Protein AF-A0A661TRA3-F1 (afdb_monomer_lite)

Foldseek 3Di:
DDAAEDEDEAADDPADPAAQDDVRWPEEEEAEAPYEYEYEYEFPHDWTHYYYPYNYYYHYAYKAKEKEPDDDAQKKKWKAQQPPRHTPDIDGDRNGIDIDIDRFQTFIKIFIDDLQWDRPQFIDGRDGGHSGHYYDYTPIDGDPCSPPD

Sequence (149 aa):
SGNISMDWQNYLTGYAGSNGSTGNEAILVSVDSGITLTINVGGGYTFPYYYNTGLGTVTVVSSFTLTVTDVPTGVQMTIVNSSTRTELDHQTSTGIDMTYSHAGGETVDIMFLDVDYDPNSGNIYDLTLPSTNSSIKANITEDVNYDNP

Secondary structure (DSSP, 8-state):
---EEEEE----SSS-SSTTSSS--SEEE-PPTT-EEEEEEETTSPPPPEEE-SSSEEEEEEEEEEEEE---TT-EEEEEETTT--EEEEEE--SS-EEEEE-SS-EEEEEEE-SSB-TTTS-EEEEEPPSS-EEEE----B-TTTT--

Radius of gyration: 20.63 Å; chains: 1; bounding box: 48×33×57 Å

pLDDT: mean 90.5, std 8.77, range [49.03, 98.12]

Structure (mmCIF, N/CA/C/O backbone):
data_AF-A0A661TRA3-F1
#
_entry.id   AF-A0A661TRA3-F1
#
loop_
_atom_site.group_PDB
_atom_site.id
_atom_site.type_symbol
_atom_site.label_atom_id
_atom_site.label_alt_id
_atom_site.label_comp_id
_atom_site.label_asym_id
_atom_site.label_entity_id
_atom_site.label_seq_id
_atom_site.pdbx_PDB_ins_code
_atom_site.Cartn_x
_atom_site.Cartn_y
_atom_site.Cartn_z
_atom_site.occupancy
_atom_site.B_iso_or_equiv
_atom_site.auth_seq_id
_atom_site.auth_comp_id
_atom_site.auth_asym_id
_atom_site.auth_atom_id
_atom_site.pdbx_PDB_model_num
ATOM 1 N N . SER A 1 1 ? -21.765 -15.028 10.194 1.00 49.03 1 SER A N 1
ATOM 2 C CA . SER A 1 1 ? -20.783 -14.050 10.691 1.00 49.03 1 SER A CA 1
ATOM 3 C C . SER A 1 1 ? -20.163 -13.392 9.479 1.00 49.03 1 SER A C 1
ATOM 5 O O . SER A 1 1 ? -19.574 -14.083 8.660 1.00 49.03 1 SER A O 1
ATOM 7 N N . GLY A 1 2 ? -20.425 -12.104 9.278 1.00 63.28 2 GLY A N 1
ATOM 8 C CA . GLY A 1 2 ? -19.940 -11.368 8.112 1.00 63.28 2 GLY A CA 1
ATOM 9 C C . GLY A 1 2 ? -19.029 -10.251 8.577 1.00 63.28 2 GLY A C 1
ATOM 10 O O . GLY A 1 2 ? -19.444 -9.453 9.409 1.00 63.28 2 GLY A O 1
ATOM 11 N N . ASN A 1 3 ? -17.805 -10.207 8.062 1.00 79.44 3 ASN A N 1
ATOM 12 C CA . ASN A 1 3 ? -16.988 -9.008 8.178 1.00 79.44 3 ASN A CA 1
ATOM 13 C C . ASN A 1 3 ? -17.705 -7.880 7.428 1.00 79.44 3 ASN A C 1
ATOM 15 O O . ASN A 1 3 ? -18.214 -8.097 6.327 1.00 79.44 3 ASN A O 1
ATOM 19 N N . ILE A 1 4 ? -17.772 -6.707 8.044 1.00 90.88 4 ILE A N 1
ATOM 20 C CA . ILE A 1 4 ? -18.374 -5.505 7.465 1.00 90.88 4 ILE A CA 1
ATOM 21 C C . ILE A 1 4 ? -17.263 -4.497 7.188 1.00 90.88 4 ILE A C 1
ATOM 23 O O . ILE A 1 4 ? -16.293 -4.423 7.939 1.00 90.88 4 ILE A O 1
ATOM 27 N N . SER A 1 5 ? -17.378 -3.740 6.102 1.00 93.12 5 SER A N 1
ATOM 28 C CA . SER A 1 5 ? -16.369 -2.758 5.707 1.00 93.12 5 SER A CA 1
ATOM 29 C C . SER A 1 5 ? -16.986 -1.391 5.459 1.00 93.12 5 SER A C 1
ATOM 31 O O . SER A 1 5 ? -18.119 -1.292 4.985 1.00 93.12 5 SER A O 1
ATOM 33 N N . MET A 1 6 ? -16.218 -0.344 5.740 1.00 93.50 6 MET A N 1
ATOM 34 C CA . MET A 1 6 ? -16.523 1.021 5.329 1.00 93.50 6 MET A CA 1
ATOM 35 C C . MET A 1 6 ? -15.267 1.712 4.810 1.00 93.50 6 MET A C 1
ATOM 37 O O . MET A 1 6 ? -14.171 1.468 5.314 1.00 93.50 6 MET A O 1
ATOM 41 N N . ASP A 1 7 ? -15.442 2.617 3.856 1.00 92.62 7 ASP A N 1
ATOM 42 C CA . ASP A 1 7 ? -14.355 3.457 3.366 1.00 92.62 7 ASP A CA 1
ATOM 43 C C . ASP A 1 7 ? -14.313 4.777 4.139 1.00 92.62 7 ASP A C 1
ATOM 45 O O . ASP A 1 7 ? -15.342 5.342 4.523 1.00 92.62 7 ASP A O 1
ATOM 49 N N . TRP A 1 8 ? -13.103 5.272 4.375 1.00 93.25 8 TRP A N 1
ATOM 50 C CA . TRP A 1 8 ? -12.837 6.502 5.101 1.00 93.25 8 TRP A CA 1
ATOM 51 C C . TRP A 1 8 ? -11.970 7.443 4.266 1.00 93.25 8 TRP A C 1
ATOM 53 O O . TRP A 1 8 ? -10.803 7.169 3.984 1.00 93.25 8 TRP A O 1
ATOM 63 N N . GLN A 1 9 ? -12.550 8.586 3.903 1.00 91.44 9 GLN A N 1
ATOM 64 C CA . GLN A 1 9 ? -11.929 9.606 3.055 1.00 91.44 9 GLN A CA 1
ATOM 65 C C . GLN A 1 9 ? -12.070 10.999 3.686 1.00 91.44 9 GLN A C 1
ATOM 67 O O . GLN A 1 9 ? -12.523 11.947 3.049 1.00 91.44 9 GLN A O 1
ATOM 72 N N . ASN A 1 10 ? -11.744 11.117 4.979 1.00 91.69 10 ASN A N 1
ATOM 73 C CA . ASN A 1 10 ? -11.921 12.358 5.735 1.00 91.69 10 ASN A CA 1
ATOM 74 C C . ASN A 1 10 ? -10.626 12.833 6.402 1.00 91.69 10 ASN A C 1
ATOM 76 O O . ASN A 1 10 ? -9.778 12.034 6.809 1.00 91.69 10 ASN A O 1
ATOM 80 N N . TYR A 1 11 ? -10.537 14.153 6.570 1.00 92.25 11 TYR A N 1
ATOM 81 C CA . TYR A 1 11 ? -9.531 14.829 7.384 1.00 92.25 11 TYR A CA 1
ATOM 82 C C . TYR A 1 11 ? -10.113 15.173 8.751 1.00 92.25 11 TYR A C 1
ATOM 84 O O . TYR A 1 11 ? -11.172 15.793 8.849 1.00 92.25 11 TYR A O 1
ATOM 92 N N . LEU A 1 12 ? -9.416 14.784 9.811 1.00 92.25 12 LEU A N 1
ATOM 93 C CA . LEU A 1 12 ? -9.819 15.050 11.182 1.00 92.25 12 LEU A CA 1
ATOM 94 C C . LEU A 1 12 ? -9.176 16.323 11.717 1.00 92.25 12 LEU A C 1
ATOM 96 O O . LEU A 1 12 ? -8.001 16.608 11.502 1.00 92.25 12 LEU A O 1
ATOM 100 N N . THR A 1 13 ? -9.962 17.092 12.462 1.00 92.88 13 THR A N 1
ATOM 101 C CA . THR A 1 13 ? -9.499 18.235 13.251 1.00 92.88 13 THR A CA 1
ATOM 102 C C . THR A 1 13 ? -10.354 18.309 14.509 1.00 92.88 13 THR A C 1
ATOM 104 O O . THR A 1 13 ? -11.576 18.262 14.420 1.00 92.88 13 THR A O 1
ATOM 107 N N . GLY A 1 14 ? -9.726 18.394 15.684 1.00 91.62 14 GLY A N 1
ATOM 108 C CA . GLY A 1 14 ? -10.437 18.515 16.964 1.00 91.62 14 GLY A CA 1
ATOM 109 C C . GLY A 1 14 ? -11.037 17.219 17.530 1.00 91.62 14 GLY A C 1
ATOM 110 O O . GLY A 1 14 ? -11.690 17.274 18.569 1.00 91.62 14 GLY A O 1
ATOM 111 N N . TYR A 1 15 ? -10.802 16.069 16.894 1.00 92.44 15 TYR A N 1
ATOM 112 C CA . TYR A 1 15 ? -11.177 14.753 17.423 1.00 92.44 15 TYR A CA 1
ATOM 113 C C . TYR A 1 15 ? -10.089 14.176 18.332 1.00 92.44 15 TYR A C 1
ATOM 115 O O . TYR A 1 15 ? -8.936 14.613 18.310 1.00 92.44 15 TYR A O 1
ATOM 123 N N . ALA A 1 16 ? -10.469 13.190 19.142 1.00 90.62 16 ALA A N 1
ATOM 124 C CA . ALA A 1 16 ? -9.562 12.479 20.033 1.00 90.62 16 ALA A CA 1
ATOM 125 C C . ALA A 1 16 ? -8.400 11.811 19.280 1.00 90.62 16 ALA A C 1
ATOM 127 O O . ALA A 1 16 ? -8.579 11.354 18.157 1.00 90.62 16 ALA A O 1
ATOM 128 N N . GLY A 1 17 ? -7.232 11.731 19.930 1.00 89.69 17 GLY A N 1
ATOM 129 C CA . GLY A 1 17 ? -6.000 11.121 19.403 1.00 89.69 17 GLY A CA 1
ATOM 130 C C . GLY A 1 17 ? -5.769 9.663 19.826 1.00 89.69 17 GLY A C 1
ATOM 131 O O . GLY A 1 17 ? -4.652 9.162 19.719 1.00 89.69 17 GLY A O 1
ATOM 132 N N . SER A 1 18 ? -6.785 9.001 20.383 1.00 90.94 18 SER A N 1
ATOM 133 C CA . SER A 1 18 ? -6.721 7.613 20.853 1.00 90.94 18 SER A CA 1
ATOM 134 C C . SER A 1 18 ? -8.109 6.973 20.886 1.00 90.94 18 SER A C 1
ATOM 136 O O . SER A 1 18 ? -9.114 7.660 21.056 1.00 90.94 18 SER A O 1
ATOM 138 N N . ASN A 1 19 ? -8.172 5.647 20.740 1.00 92.44 19 ASN A N 1
ATOM 139 C CA . ASN A 1 19 ? -9.438 4.907 20.735 1.00 92.44 19 ASN A CA 1
ATOM 140 C C . ASN A 1 19 ? -10.070 4.828 22.134 1.00 92.44 19 ASN A C 1
ATOM 142 O O . ASN A 1 19 ? -9.366 4.628 23.124 1.00 92.44 19 ASN A O 1
ATOM 146 N N . GLY A 1 20 ? -11.402 4.923 22.192 1.00 86.31 20 GLY A N 1
ATOM 147 C CA . GLY A 1 20 ? -12.235 4.608 23.364 1.00 86.31 20 GLY A CA 1
ATOM 148 C C . GLY A 1 20 ? -11.927 5.376 24.651 1.00 86.31 20 GLY A C 1
ATOM 149 O O . GLY A 1 20 ? -12.124 4.842 25.739 1.00 86.31 20 GLY A O 1
ATOM 150 N N . SER A 1 21 ? -11.416 6.598 24.546 1.00 71.12 21 SER A N 1
ATOM 151 C CA . SER A 1 21 ? -10.793 7.306 25.669 1.00 71.12 21 SER A CA 1
ATOM 152 C C . SER A 1 21 ? -11.495 8.610 26.057 1.00 71.12 21 SER A C 1
ATOM 154 O O . SER A 1 21 ? -11.222 9.131 27.137 1.00 71.12 21 SER A O 1
ATOM 156 N N . THR A 1 22 ? -12.410 9.134 25.231 1.00 73.62 22 THR A N 1
ATOM 157 C CA . THR A 1 22 ? -12.958 10.490 25.436 1.00 73.62 22 THR A CA 1
ATOM 158 C C . THR A 1 22 ? -14.440 10.678 25.104 1.00 73.62 22 THR A C 1
ATOM 160 O O . THR A 1 22 ? -15.036 11.633 25.600 1.00 73.62 22 THR A O 1
ATOM 163 N N . GLY A 1 23 ? -15.041 9.831 24.262 1.00 76.88 23 GLY A N 1
ATOM 164 C CA . GLY A 1 23 ? -16.367 10.096 23.690 1.00 76.88 23 GLY A CA 1
ATOM 165 C C . GLY A 1 23 ? -16.360 11.168 22.587 1.00 76.88 23 GLY A C 1
ATOM 166 O O . GLY A 1 23 ? -17.425 11.544 22.106 1.00 76.88 23 GLY A O 1
ATOM 167 N N . ASN A 1 24 ? -15.176 11.653 22.192 1.00 88.94 24 ASN A N 1
ATOM 168 C CA . ASN A 1 24 ? -14.939 12.585 21.085 1.00 88.94 24 ASN A CA 1
ATOM 169 C C . ASN A 1 24 ? -14.080 11.934 19.981 1.00 88.94 24 ASN A C 1
ATOM 171 O O . ASN A 1 24 ? -13.295 12.589 19.292 1.00 88.94 24 ASN A O 1
ATOM 175 N N . GLU A 1 25 ? -14.153 10.613 19.847 1.00 94.81 25 GLU A N 1
ATOM 176 C CA . GLU A 1 25 ? -13.587 9.885 18.718 1.00 94.81 25 GLU A CA 1
ATOM 177 C C . GLU A 1 25 ? -14.364 10.195 17.432 1.00 94.81 25 GLU A C 1
ATOM 179 O O . GLU A 1 25 ? -15.552 10.513 17.455 1.00 94.81 25 GLU A O 1
ATOM 184 N N . ALA A 1 26 ? -13.692 10.084 16.289 1.00 94.44 26 ALA A N 1
ATOM 185 C CA . ALA A 1 26 ? -14.293 10.387 14.993 1.00 94.44 26 ALA A CA 1
ATOM 186 C C . ALA A 1 26 ? -15.412 9.412 14.603 1.00 94.44 26 ALA A C 1
ATOM 188 O O . ALA A 1 26 ? -16.281 9.743 13.797 1.00 94.44 26 ALA A O 1
ATOM 189 N N . ILE A 1 27 ? -15.371 8.199 15.155 1.00 93.94 27 ILE A N 1
ATOM 190 C CA . ILE A 1 27 ? -16.327 7.136 14.873 1.00 93.94 27 ILE A CA 1
ATOM 191 C C . ILE A 1 27 ? -16.846 6.583 16.195 1.00 93.94 27 ILE A C 1
ATOM 193 O O . ILE A 1 27 ? -16.082 6.038 16.988 1.00 93.94 27 ILE A O 1
ATOM 197 N N . LEU A 1 28 ? -18.159 6.657 16.400 1.00 94.00 28 LEU A N 1
ATOM 198 C CA . LEU A 1 28 ? -18.859 5.890 17.425 1.00 94.00 28 LEU A CA 1
ATOM 199 C C . LEU A 1 28 ? -19.520 4.682 16.762 1.00 94.00 28 LEU A C 1
ATOM 201 O O . LEU A 1 28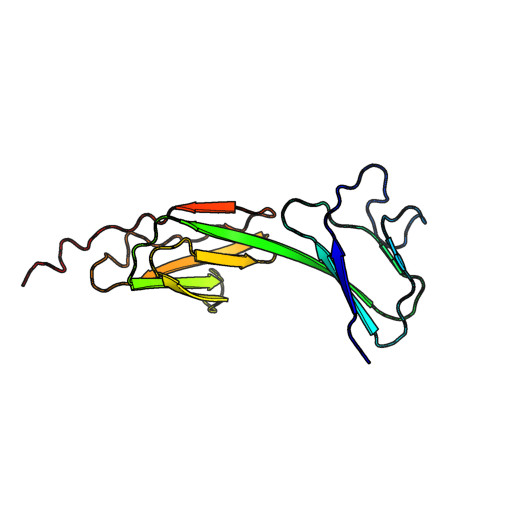 ? -20.284 4.837 15.811 1.00 94.00 28 LEU A O 1
ATOM 205 N N . VAL A 1 29 ? -19.241 3.484 17.268 1.00 93.62 29 VAL A N 1
ATOM 206 C CA . VAL A 1 29 ? -19.777 2.238 16.710 1.00 93.62 29 VAL A CA 1
ATOM 207 C C . VAL A 1 29 ? -20.102 1.226 17.808 1.00 93.62 29 VAL A C 1
ATOM 209 O O . VAL A 1 29 ? -19.620 1.323 18.936 1.00 93.62 29 VAL A O 1
ATOM 212 N N . SER A 1 30 ? -20.948 0.252 17.489 1.00 95.06 30 SER A N 1
ATOM 213 C CA . SER A 1 30 ? -21.213 -0.919 18.322 1.00 95.06 30 SER A CA 1
ATOM 214 C C . SER A 1 30 ? -21.145 -2.154 17.432 1.00 95.06 3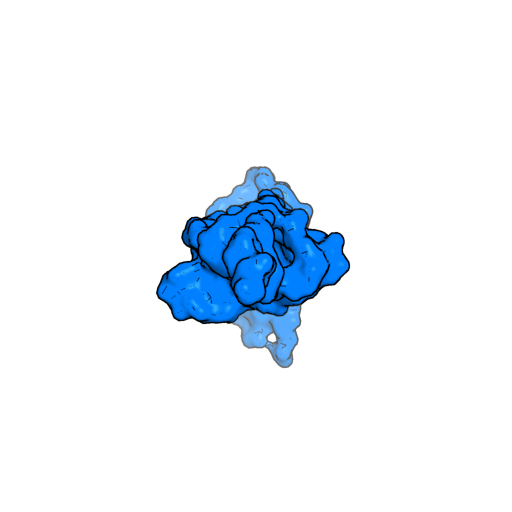0 SER A C 1
ATOM 216 O O . SER A 1 30 ? -22.052 -2.400 16.641 1.00 95.06 30 SER A O 1
ATOM 218 N N . VAL A 1 31 ? -20.019 -2.865 17.473 1.00 95.44 31 VAL A N 1
ATOM 219 C CA . VAL A 1 31 ? -19.813 -4.073 16.663 1.00 95.44 31 VAL A CA 1
ATOM 220 C C . VAL A 1 31 ? -20.226 -5.298 17.472 1.00 95.44 31 VAL A C 1
ATOM 222 O O . VAL A 1 31 ? -19.767 -5.478 18.600 1.00 95.44 31 VAL A O 1
ATOM 225 N N . ASP A 1 32 ? -21.068 -6.156 16.903 1.00 95.50 32 ASP A N 1
ATOM 226 C CA . ASP A 1 32 ? -21.523 -7.380 17.565 1.00 95.50 32 ASP A CA 1
ATOM 227 C C . ASP A 1 32 ? -20.389 -8.396 17.774 1.00 95.50 32 ASP A C 1
ATOM 229 O O . ASP A 1 32 ? -19.395 -8.433 17.045 1.00 95.50 32 ASP A O 1
ATOM 233 N N . SER A 1 33 ? -20.546 -9.265 18.775 1.00 95.56 33 SER A N 1
ATOM 234 C CA . SER A 1 33 ? -19.564 -10.315 19.068 1.00 95.56 33 SER A CA 1
ATOM 235 C C . SER A 1 33 ? -19.334 -11.232 17.860 1.00 95.56 33 SER A C 1
ATOM 237 O O . SER A 1 33 ? -20.278 -11.674 17.205 1.00 95.56 33 SER A O 1
ATOM 239 N N . GLY A 1 34 ? -18.066 -11.534 17.568 1.00 94.25 34 GLY A N 1
ATOM 240 C CA . GLY A 1 34 ? -17.677 -12.372 16.428 1.00 94.25 34 GLY A CA 1
ATOM 241 C C . GLY A 1 34 ? -17.740 -11.672 15.066 1.00 94.25 34 GLY A C 1
ATOM 242 O O . GLY A 1 34 ? -17.589 -12.340 14.042 1.00 94.25 34 GLY A O 1
ATOM 243 N N . ILE A 1 35 ? -17.959 -10.354 15.045 1.00 95.56 35 ILE A N 1
ATOM 244 C CA . ILE A 1 35 ? -17.915 -9.513 13.847 1.00 95.56 35 ILE A CA 1
ATOM 245 C C . ILE A 1 35 ? -16.701 -8.584 13.911 1.00 95.56 35 ILE A C 1
ATOM 247 O O . ILE A 1 35 ? -16.341 -8.075 14.978 1.00 95.56 35 ILE A O 1
ATOM 251 N N . THR A 1 36 ? -16.100 -8.344 12.747 1.00 95.69 36 THR A N 1
ATOM 252 C CA . THR A 1 36 ? -15.070 -7.322 12.553 1.00 95.69 36 THR A CA 1
ATOM 253 C C . THR A 1 36 ? -15.587 -6.251 11.601 1.00 95.69 36 THR A C 1
ATOM 255 O O . THR A 1 36 ? -16.055 -6.569 10.505 1.00 95.69 36 THR A O 1
ATOM 258 N N . LEU A 1 37 ? -15.484 -4.989 12.021 1.00 96.06 37 LEU A N 1
ATOM 259 C CA . LEU A 1 37 ? -15.593 -3.826 11.147 1.00 96.06 37 LEU A CA 1
ATOM 260 C C . LEU A 1 37 ? -14.206 -3.425 10.651 1.00 96.06 37 LEU A C 1
ATOM 262 O O . LEU A 1 37 ? -13.352 -3.053 11.454 1.00 96.06 37 LEU A O 1
ATOM 266 N N . THR A 1 38 ? -14.007 -3.447 9.338 1.00 95.69 38 THR A N 1
ATOM 267 C CA . THR A 1 38 ? -12.808 -2.914 8.688 1.00 95.69 38 THR A CA 1
ATOM 268 C C . THR A 1 38 ? -13.078 -1.503 8.175 1.00 95.69 38 THR A C 1
ATOM 270 O O . THR A 1 3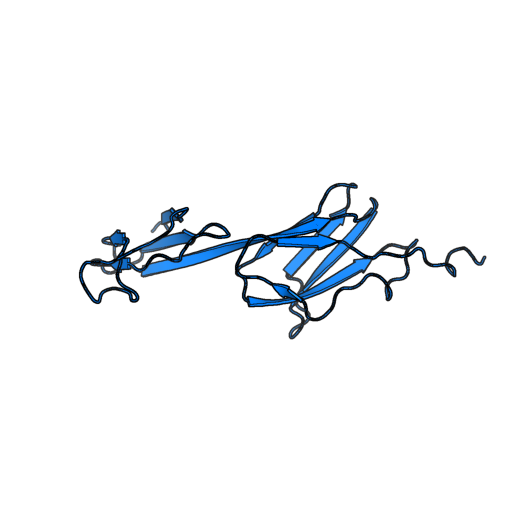8 ? -14.004 -1.284 7.396 1.00 95.69 38 THR A O 1
ATOM 273 N N . ILE A 1 39 ? -12.267 -0.540 8.598 1.00 95.06 39 ILE A N 1
ATOM 274 C CA . ILE A 1 39 ? -12.294 0.841 8.115 1.00 95.06 39 ILE A CA 1
ATOM 275 C C . ILE A 1 39 ? -11.116 1.020 7.159 1.00 95.06 39 ILE A C 1
ATOM 277 O O . ILE A 1 39 ? -9.968 1.014 7.604 1.00 95.06 39 ILE A O 1
ATOM 281 N N . ASN A 1 40 ? -11.399 1.180 5.867 1.00 92.50 40 ASN A N 1
ATOM 282 C CA . ASN A 1 40 ? -10.392 1.379 4.827 1.00 92.50 40 ASN A CA 1
ATOM 283 C C . ASN A 1 40 ? -10.108 2.875 4.658 1.00 92.50 40 ASN A C 1
ATOM 285 O O . ASN A 1 40 ? -10.894 3.609 4.061 1.00 92.50 40 ASN A O 1
ATOM 289 N N . VAL A 1 41 ? -8.988 3.345 5.192 1.00 92.00 41 VAL A N 1
ATOM 290 C CA . VAL A 1 41 ? -8.521 4.724 5.043 1.00 92.00 41 VAL A CA 1
ATOM 291 C C . VAL A 1 41 ? -7.854 4.873 3.681 1.00 92.00 41 VAL A C 1
ATOM 293 O O . VAL A 1 41 ? -6.870 4.194 3.380 1.00 92.00 41 VAL A O 1
ATOM 296 N N . GLY A 1 42 ? -8.399 5.764 2.855 1.00 85.62 42 GLY A N 1
ATOM 297 C CA . GLY A 1 42 ? -7.810 6.072 1.557 1.00 85.62 42 GLY A CA 1
ATOM 298 C C . GLY A 1 42 ? -6.469 6.799 1.684 1.00 85.62 42 GLY A C 1
ATOM 299 O O . GLY A 1 42 ? -6.164 7.429 2.703 1.00 85.62 42 GLY A O 1
ATOM 300 N N . GLY A 1 43 ? -5.686 6.763 0.609 1.00 83.12 43 GLY A N 1
ATOM 301 C CA . GLY A 1 43 ? -4.403 7.442 0.578 1.00 83.12 43 GLY A CA 1
ATOM 302 C C . GLY A 1 43 ? -4.500 8.955 0.778 1.00 83.12 43 GLY A C 1
ATOM 303 O O . GLY A 1 43 ? -5.304 9.625 0.137 1.00 83.12 43 GLY A O 1
ATOM 304 N N . GLY A 1 44 ? -3.665 9.493 1.670 1.00 81.50 44 GLY A N 1
ATOM 305 C CA . GLY A 1 44 ? -3.611 10.924 1.977 1.00 81.50 44 GLY A CA 1
ATOM 306 C C . GLY A 1 44 ? -4.665 11.429 2.970 1.00 81.50 44 GLY A C 1
ATOM 307 O O . GLY A 1 44 ? -4.678 12.630 3.236 1.00 81.50 44 GLY A O 1
ATOM 308 N N . TYR A 1 45 ? -5.518 10.564 3.534 1.00 89.25 45 TYR A N 1
ATOM 309 C CA . TYR A 1 45 ? -6.490 10.924 4.576 1.00 89.25 45 TYR A CA 1
ATOM 310 C C . TYR A 1 45 ? -5.972 10.636 5.989 1.00 89.25 45 TYR A C 1
ATOM 312 O O . TYR A 1 45 ? -5.030 9.873 6.195 1.00 89.25 45 TYR A O 1
ATOM 320 N N . THR A 1 46 ? -6.596 11.251 6.996 1.00 90.25 46 THR A N 1
ATOM 321 C CA . THR A 1 46 ? -6.225 11.018 8.400 1.00 90.25 46 THR A CA 1
ATOM 322 C C . THR A 1 46 ? -6.851 9.737 8.930 1.00 90.25 46 THR A C 1
ATOM 324 O O . THR A 1 46 ? -8.031 9.483 8.679 1.00 90.25 46 THR A O 1
ATOM 327 N N . PHE A 1 47 ? -6.099 8.993 9.739 1.00 90.62 47 PHE A N 1
ATOM 328 C CA . PHE A 1 47 ? -6.599 7.807 10.427 1.00 90.62 47 PHE A CA 1
ATOM 329 C C . PHE A 1 47 ? -7.648 8.181 11.478 1.00 90.62 47 PHE A C 1
ATOM 331 O O . PHE A 1 47 ? -7.359 9.005 12.352 1.00 90.62 47 PHE A O 1
ATOM 338 N N . PRO A 1 48 ? -8.850 7.582 11.431 1.00 93.94 48 PRO A N 1
ATOM 339 C CA . PRO A 1 48 ? -9.837 7.798 12.463 1.00 93.94 48 PRO A CA 1
ATOM 340 C C . PRO A 1 48 ? -9.493 7.035 13.732 1.00 93.94 48 PRO A C 1
ATOM 342 O O . PRO A 1 48 ? -9.149 5.853 13.703 1.00 93.94 48 PRO A O 1
ATOM 345 N N . TYR A 1 49 ? -9.689 7.711 14.857 1.00 94.94 49 TYR A N 1
ATOM 346 C CA . TYR A 1 49 ? -9.881 7.045 16.134 1.00 94.94 49 TYR A CA 1
ATOM 347 C C . TYR A 1 49 ? -11.357 6.709 16.307 1.00 94.94 49 TYR A C 1
ATOM 349 O O . TYR A 1 49 ? -12.234 7.431 15.821 1.00 94.94 49 TYR A O 1
ATOM 357 N N . TYR A 1 50 ? -11.627 5.610 17.001 1.00 94.94 50 TYR A N 1
ATOM 358 C CA . TYR A 1 50 ? -12.974 5.088 17.177 1.00 94.94 50 TYR A CA 1
ATOM 359 C C . TYR A 1 50 ? -13.278 4.764 18.638 1.00 94.94 50 TYR A C 1
ATOM 361 O O . TYR A 1 50 ? -12.395 4.435 19.435 1.00 94.94 50 TYR A O 1
ATOM 369 N N . TYR A 1 51 ? -14.563 4.788 18.969 1.00 95.62 51 TYR A N 1
ATOM 370 C CA . TYR A 1 51 ? -15.101 4.233 20.196 1.00 95.62 51 TYR A CA 1
ATOM 371 C C . TYR A 1 51 ? -16.066 3.098 19.855 1.00 95.62 51 TYR A C 1
ATOM 373 O O . TYR A 1 51 ? -17.177 3.327 19.376 1.00 95.62 51 TYR A O 1
ATOM 381 N N . ASN A 1 52 ? -15.616 1.859 20.073 1.00 94.69 52 ASN A N 1
ATOM 382 C CA . ASN A 1 52 ? -16.451 0.673 19.922 1.00 94.69 52 ASN A CA 1
ATOM 383 C C . ASN A 1 52 ? -17.091 0.326 21.269 1.00 94.69 52 ASN A C 1
ATOM 385 O O . ASN A 1 52 ? -16.398 -0.006 22.226 1.00 94.69 52 ASN A O 1
ATOM 389 N N . THR A 1 53 ? -18.414 0.394 21.322 1.00 94.94 53 THR A N 1
ATOM 390 C CA . THR A 1 53 ? -19.226 0.045 22.498 1.00 94.94 53 THR A CA 1
ATOM 391 C C . THR A 1 53 ? -19.700 -1.410 22.484 1.00 94.94 53 THR A C 1
ATOM 393 O O . THR A 1 53 ? -20.286 -1.872 23.461 1.00 94.94 53 THR A O 1
ATOM 396 N N . GLY A 1 54 ? -19.478 -2.125 21.378 1.00 94.94 54 GLY A N 1
ATOM 397 C CA . GLY A 1 54 ? -19.867 -3.520 21.205 1.00 94.94 54 GLY A CA 1
ATOM 398 C C . GLY A 1 54 ? -18.767 -4.514 21.595 1.00 94.94 54 GLY A C 1
ATOM 399 O O . GLY A 1 54 ? -17.680 -4.139 22.028 1.00 94.94 54 GLY A O 1
ATOM 400 N N . LEU A 1 55 ? -19.061 -5.806 21.427 1.00 95.56 55 LEU A N 1
ATOM 401 C CA . LEU A 1 55 ? -18.178 -6.929 21.787 1.00 95.56 55 LEU A CA 1
ATOM 402 C C . LEU A 1 55 ? -17.314 -7.444 20.621 1.00 95.56 55 LEU A C 1
ATOM 404 O O . LEU A 1 55 ? -16.523 -8.370 20.800 1.00 95.56 55 LEU A O 1
ATOM 408 N N . GLY A 1 56 ? -17.520 -6.916 19.417 1.00 94.94 56 GLY A N 1
ATOM 409 C CA . GLY A 1 56 ? -16.754 -7.235 18.218 1.00 94.94 56 GLY A CA 1
ATOM 410 C C . GLY A 1 56 ? -15.457 -6.439 18.100 1.00 94.94 56 GLY A C 1
ATOM 411 O O . GLY A 1 56 ? -15.037 -5.747 19.026 1.00 94.94 56 GLY A O 1
ATOM 412 N N . THR A 1 57 ? -14.824 -6.524 16.931 1.00 95.44 57 THR A N 1
ATOM 413 C CA . THR A 1 57 ? -13.530 -5.881 16.651 1.00 95.44 57 THR A CA 1
ATOM 414 C C . THR A 1 57 ? -13.683 -4.761 15.628 1.00 95.44 57 THR A C 1
ATOM 416 O O . THR A 1 57 ? -14.486 -4.858 14.703 1.00 95.44 57 THR A O 1
ATOM 419 N N . VAL A 1 58 ? -12.885 -3.703 15.769 1.00 95.44 58 VAL A N 1
ATOM 420 C CA . VAL A 1 58 ? -12.708 -2.678 14.735 1.00 95.44 58 VAL A CA 1
ATOM 421 C C . VAL A 1 58 ? -11.245 -2.681 14.313 1.00 95.44 58 VAL A C 1
ATOM 423 O O . VAL A 1 58 ? -10.348 -2.574 15.151 1.00 95.44 58 VAL A O 1
ATOM 426 N N . THR A 1 59 ? -11.005 -2.785 13.014 1.00 94.12 59 THR A N 1
ATOM 427 C CA . THR A 1 59 ? -9.677 -2.722 12.410 1.00 94.12 59 THR A CA 1
ATOM 428 C C . 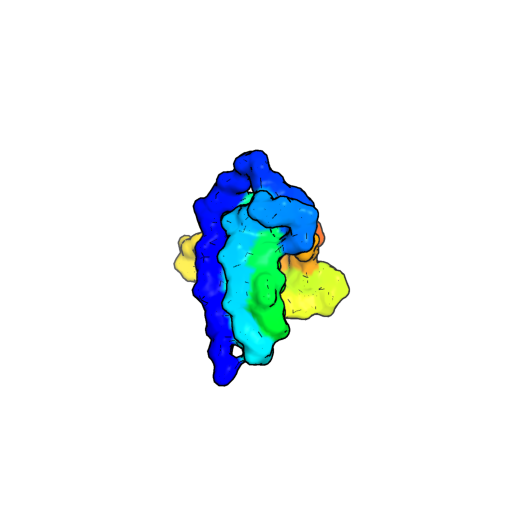THR A 1 59 ? -9.641 -1.543 11.455 1.00 94.12 59 THR A C 1
ATOM 430 O O . THR A 1 59 ? -10.497 -1.420 10.586 1.00 94.12 59 THR A O 1
ATOM 433 N N . VAL A 1 60 ? -8.651 -0.671 11.613 1.00 92.81 60 VAL A N 1
ATOM 434 C CA . VAL A 1 60 ? -8.400 0.433 10.684 1.00 92.81 60 VAL A CA 1
ATOM 435 C C . VAL A 1 60 ? -7.218 0.028 9.816 1.00 92.81 60 VAL A C 1
ATOM 437 O O . VAL A 1 60 ? -6.164 -0.313 10.348 1.00 92.81 60 VAL A O 1
ATOM 440 N N . VAL A 1 61 ? -7.404 0.034 8.501 1.00 91.44 61 VAL A N 1
ATOM 441 C CA . VAL A 1 61 ? -6.365 -0.288 7.516 1.00 91.44 61 VAL A CA 1
ATOM 442 C C . VAL A 1 61 ? -6.197 0.885 6.564 1.00 91.44 61 VAL A C 1
ATOM 444 O O . VAL A 1 61 ? -7.170 1.564 6.252 1.00 91.44 61 VAL A O 1
ATOM 447 N N . SER A 1 62 ? -4.977 1.133 6.100 1.00 87.69 62 SER A N 1
ATOM 448 C CA . SER A 1 62 ? -4.706 2.069 5.008 1.00 87.69 62 SER A CA 1
ATOM 449 C C . SER A 1 62 ? -4.422 1.319 3.720 1.00 87.69 62 SER A C 1
ATOM 451 O O . SER A 1 62 ? -3.811 0.252 3.741 1.00 87.69 62 SER A O 1
ATOM 453 N N . SER A 1 63 ? -4.832 1.914 2.603 1.00 86.44 63 SER A N 1
ATOM 454 C CA . SER A 1 63 ? -4.375 1.516 1.276 1.00 86.44 63 SER A CA 1
ATOM 455 C C . SER A 1 63 ? -3.904 2.756 0.529 1.00 86.44 63 SER A C 1
ATOM 457 O O . SER A 1 63 ? -4.677 3.678 0.265 1.00 86.44 63 SER A O 1
ATOM 459 N N . PHE A 1 64 ? -2.623 2.767 0.198 1.00 91.19 64 PHE A N 1
ATOM 460 C CA . PHE A 1 64 ? -1.967 3.758 -0.641 1.00 91.19 64 PHE A CA 1
ATOM 461 C C . PHE A 1 64 ? -1.630 3.128 -1.988 1.00 91.19 64 PHE A C 1
ATOM 463 O O . PHE A 1 64 ? -1.519 1.907 -2.097 1.00 91.19 64 PHE A O 1
ATOM 470 N N . THR A 1 65 ? -1.467 3.957 -3.012 1.00 94.06 65 THR A N 1
ATOM 471 C CA . THR A 1 65 ? -1.043 3.508 -4.339 1.00 94.06 65 THR A CA 1
ATOM 472 C C . THR A 1 65 ? 0.341 4.051 -4.656 1.00 94.06 65 THR A C 1
ATOM 474 O O . THR A 1 65 ? 0.555 5.266 -4.642 1.00 94.06 65 THR A O 1
ATOM 477 N N . LEU A 1 66 ? 1.260 3.146 -4.985 1.00 96.19 66 LEU A N 1
ATOM 478 C CA . LEU A 1 66 ? 2.502 3.458 -5.675 1.00 96.19 66 LEU A CA 1
ATOM 479 C C . LEU A 1 66 ? 2.263 3.310 -7.178 1.00 96.19 66 LEU A C 1
ATOM 481 O O . LEU A 1 66 ? 1.893 2.229 -7.630 1.00 96.19 66 LEU A O 1
ATOM 485 N N . THR A 1 67 ? 2.502 4.371 -7.941 1.00 97.31 67 THR A N 1
ATOM 486 C CA . THR A 1 67 ? 2.455 4.359 -9.406 1.00 97.31 67 THR A CA 1
ATOM 487 C C . THR A 1 67 ? 3.868 4.368 -9.978 1.00 97.31 67 THR A C 1
ATOM 489 O O . THR A 1 67 ? 4.600 5.346 -9.823 1.00 97.31 67 THR A O 1
ATOM 492 N N . VAL A 1 68 ? 4.247 3.300 -10.669 1.00 97.00 68 VAL A N 1
ATOM 493 C CA . VAL A 1 68 ? 5.514 3.190 -11.391 1.00 97.00 68 VAL A CA 1
ATOM 494 C C . VAL A 1 68 ? 5.284 3.584 -12.847 1.00 97.00 68 VAL A C 1
ATOM 496 O O . VAL A 1 68 ? 4.555 2.907 -13.573 1.00 97.00 68 VAL A O 1
ATOM 499 N N . THR A 1 69 ? 5.889 4.693 -13.260 1.00 96.69 69 THR A N 1
ATOM 500 C CA . THR A 1 69 ? 5.719 5.281 -14.595 1.00 96.69 69 THR A CA 1
ATOM 501 C C . THR A 1 69 ? 6.898 4.952 -15.504 1.00 96.69 69 THR A C 1
ATOM 503 O O . THR A 1 69 ? 7.973 4.567 -15.039 1.00 96.69 69 THR A O 1
ATOM 506 N N . ASP A 1 70 ? 6.712 5.183 -16.806 1.00 93.88 70 ASP A N 1
ATOM 507 C CA . ASP A 1 70 ? 7.726 5.000 -17.855 1.00 93.88 70 ASP A CA 1
ATOM 508 C C . ASP A 1 70 ? 8.315 3.584 -17.911 1.00 93.88 70 ASP A C 1
ATOM 510 O O . ASP A 1 70 ? 9.487 3.401 -18.236 1.00 93.88 70 ASP A O 1
ATOM 514 N N . VAL A 1 71 ? 7.502 2.568 -17.613 1.00 93.25 71 VAL A N 1
ATOM 515 C CA . VAL A 1 71 ? 7.907 1.176 -17.807 1.00 93.25 71 VAL A CA 1
ATOM 516 C C . VAL A 1 71 ? 7.588 0.753 -19.243 1.00 93.25 71 VAL A C 1
ATOM 518 O O . VAL A 1 71 ? 6.404 0.698 -19.599 1.00 93.25 71 VAL A O 1
ATOM 521 N N . PRO A 1 72 ? 8.595 0.430 -20.077 1.00 93.06 72 PRO A N 1
ATOM 522 C CA . PRO A 1 72 ? 8.372 -0.019 -21.447 1.00 93.06 72 PRO A CA 1
ATOM 523 C C . PRO A 1 72 ? 7.445 -1.237 -21.517 1.00 93.06 72 PRO A C 1
ATOM 525 O O . PRO A 1 72 ? 7.370 -2.036 -20.586 1.00 93.06 72 PRO A O 1
ATOM 528 N N . THR A 1 73 ? 6.721 -1.378 -22.628 1.00 93.56 73 THR A N 1
ATOM 529 C CA . THR A 1 73 ? 5.869 -2.557 -22.862 1.00 93.56 73 THR A CA 1
ATOM 530 C C . THR A 1 73 ? 6.719 -3.824 -22.902 1.00 93.56 73 THR A C 1
ATOM 532 O O . THR A 1 73 ? 7.781 -3.810 -23.508 1.00 93.56 73 THR A O 1
ATOM 535 N N . GLY A 1 74 ? 6.233 -4.914 -22.308 1.00 92.31 74 GLY A N 1
ATOM 536 C CA . GLY A 1 74 ? 6.932 -6.206 -22.277 1.00 92.31 74 GLY A CA 1
ATOM 537 C C . GLY A 1 74 ? 7.754 -6.434 -21.009 1.00 92.31 74 GLY A C 1
ATOM 538 O O . GLY A 1 74 ? 7.858 -7.575 -20.560 1.00 92.31 74 GLY A O 1
ATOM 539 N N . VAL A 1 75 ? 8.193 -5.356 -20.351 1.00 93.38 75 VAL A N 1
ATOM 540 C CA . VAL A 1 75 ? 8.970 -5.440 -19.112 1.00 93.38 75 VAL A CA 1
ATOM 541 C C . VAL A 1 75 ? 8.129 -6.024 -17.984 1.00 93.38 75 VAL A C 1
ATOM 543 O O . VAL A 1 75 ? 7.030 -5.546 -17.683 1.00 93.38 75 VAL A O 1
ATOM 546 N N . GLN A 1 76 ? 8.677 -7.029 -17.313 1.00 95.44 76 GLN A N 1
ATOM 547 C CA . GLN A 1 76 ? 8.131 -7.575 -16.079 1.00 95.44 76 GLN A CA 1
ATOM 548 C C . GLN A 1 76 ? 8.596 -6.733 -14.893 1.00 95.44 76 GLN A C 1
ATOM 550 O O . GLN A 1 76 ? 9.785 -6.465 -14.750 1.00 95.44 76 GLN A O 1
ATOM 555 N N . MET A 1 77 ? 7.671 -6.352 -14.018 1.00 96.06 77 MET A N 1
ATOM 556 C CA . MET A 1 77 ? 7.966 -5.743 -12.725 1.00 96.06 77 MET A CA 1
ATOM 557 C C . MET A 1 77 ? 7.597 -6.718 -11.620 1.00 96.06 77 MET A C 1
ATOM 559 O O . MET A 1 77 ? 6.468 -7.196 -11.557 1.00 96.06 77 MET A O 1
ATOM 563 N N . THR A 1 78 ? 8.543 -6.971 -10.723 1.00 97.12 78 THR A N 1
ATOM 564 C CA . THR A 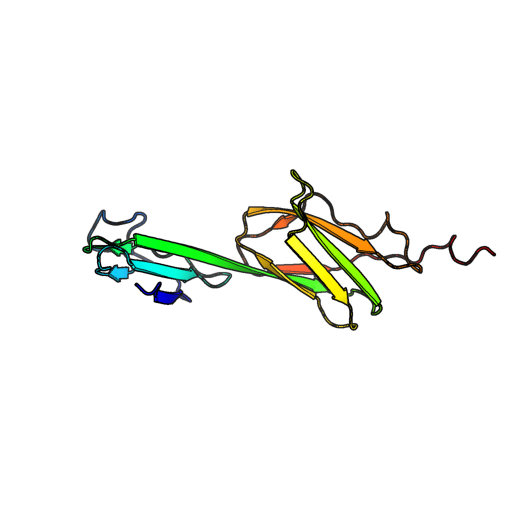1 78 ? 8.315 -7.757 -9.510 1.00 97.12 78 THR A CA 1
ATOM 565 C C . THR A 1 78 ? 8.648 -6.905 -8.298 1.00 97.12 78 THR A C 1
ATOM 567 O O . THR A 1 78 ? 9.750 -6.363 -8.204 1.00 97.12 78 THR A O 1
ATOM 570 N N . ILE A 1 79 ? 7.706 -6.798 -7.367 1.00 97.69 79 ILE A N 1
ATOM 571 C CA . ILE A 1 79 ? 7.894 -6.105 -6.095 1.00 97.69 79 ILE A CA 1
ATOM 572 C C . ILE A 1 79 ? 8.061 -7.162 -5.015 1.00 97.69 79 ILE A C 1
ATOM 574 O O . ILE A 1 79 ? 7.210 -8.036 -4.847 1.00 97.69 79 ILE A O 1
ATOM 578 N N . VAL A 1 80 ? 9.151 -7.078 -4.260 1.00 97.88 80 VAL A N 1
ATOM 579 C CA . VAL A 1 80 ? 9.429 -7.980 -3.139 1.00 97.88 80 VAL A CA 1
ATOM 580 C C . VAL A 1 80 ? 9.633 -7.191 -1.860 1.00 97.88 80 VAL A C 1
ATOM 582 O O . VAL A 1 80 ? 10.103 -6.058 -1.870 1.00 97.88 80 VAL A O 1
ATOM 585 N N . ASN A 1 81 ? 9.341 -7.806 -0.721 1.00 97.69 81 ASN A N 1
ATOM 586 C CA . ASN A 1 81 ? 9.766 -7.263 0.562 1.00 97.69 81 ASN A CA 1
ATOM 587 C C . ASN A 1 81 ? 11.305 -7.308 0.658 1.00 97.69 81 ASN A C 1
ATOM 589 O O . ASN A 1 81 ? 11.878 -8.397 0.588 1.00 97.69 81 ASN A O 1
ATOM 593 N N . SER A 1 82 ? 11.978 -6.172 0.877 1.00 97.06 82 SER A N 1
ATOM 594 C CA . SER A 1 82 ? 13.455 -6.101 0.816 1.00 97.06 82 SER A CA 1
ATOM 595 C C . SER A 1 82 ? 14.153 -7.009 1.833 1.00 97.06 82 SER A C 1
ATOM 597 O O . SER A 1 82 ? 15.241 -7.532 1.577 1.00 97.06 82 SER A O 1
ATOM 599 N N . SER A 1 83 ? 13.511 -7.249 2.984 1.00 96.00 83 SER A N 1
ATOM 600 C CA . SER A 1 83 ? 14.069 -8.070 4.067 1.00 96.00 83 SER A CA 1
ATOM 601 C C . SER A 1 83 ? 13.887 -9.570 3.842 1.00 96.00 83 SER A C 1
ATOM 603 O O . SER A 1 83 ? 14.802 -10.350 4.091 1.00 96.00 83 SER A O 1
ATOM 605 N N . THR A 1 84 ? 12.702 -9.993 3.404 1.00 96.94 84 THR A N 1
ATOM 606 C CA . THR A 1 84 ? 12.352 -11.423 3.300 1.00 96.94 84 THR A CA 1
ATOM 607 C C . THR A 1 84 ? 12.463 -11.973 1.886 1.00 96.94 84 THR A C 1
ATOM 609 O O . THR A 1 84 ? 12.452 -13.188 1.714 1.00 96.94 84 THR A O 1
ATOM 612 N N . ARG A 1 85 ? 12.551 -11.095 0.880 1.00 94.56 85 ARG A N 1
ATOM 613 C CA . ARG A 1 85 ? 12.488 -11.426 -0.553 1.00 94.56 85 ARG A CA 1
ATOM 614 C C . ARG A 1 85 ? 11.212 -12.162 -0.963 1.00 94.56 85 ARG A C 1
ATOM 616 O O . ARG A 1 85 ? 11.170 -12.791 -2.013 1.00 94.56 85 ARG A O 1
ATOM 623 N N . THR A 1 86 ? 10.166 -12.059 -0.146 1.00 97.38 86 THR A N 1
ATOM 624 C CA . THR A 1 86 ? 8.831 -12.550 -0.496 1.00 97.38 86 THR A CA 1
ATOM 625 C C . THR A 1 86 ? 8.248 -11.651 -1.578 1.00 97.38 86 THR A C 1
ATOM 627 O O . THR A 1 86 ? 8.249 -10.430 -1.406 1.00 97.38 86 THR A O 1
ATOM 630 N N . GLU A 1 87 ? 7.749 -12.244 -2.661 1.00 98.06 87 GLU A N 1
ATOM 631 C CA . GLU A 1 87 ? 6.986 -11.538 -3.694 1.00 98.06 87 GLU A CA 1
ATOM 632 C C . GLU A 1 87 ? 5.694 -10.965 -3.107 1.00 98.06 87 GLU A C 1
ATOM 634 O O . GLU A 1 87 ? 4.944 -11.656 -2.416 1.00 98.06 87 GLU A O 1
ATOM 639 N N . LEU A 1 88 ? 5.480 -9.678 -3.355 1.00 97.12 88 LEU A N 1
ATOM 640 C CA . LEU A 1 88 ? 4.290 -8.932 -2.960 1.00 97.12 88 LEU A CA 1
ATOM 641 C C . LEU A 1 88 ? 3.385 -8.677 -4.162 1.00 97.12 88 LEU A C 1
ATOM 643 O O . LEU A 1 88 ? 2.166 -8.658 -4.011 1.00 97.12 88 LEU A O 1
ATOM 647 N N . ASP A 1 89 ? 3.988 -8.474 -5.335 1.00 98.00 89 ASP A N 1
ATOM 648 C CA . ASP A 1 89 ? 3.278 -8.217 -6.579 1.00 98.00 89 ASP A CA 1
ATOM 649 C C . ASP A 1 89 ? 4.148 -8.549 -7.797 1.00 98.00 89 ASP A C 1
ATOM 651 O O . ASP A 1 89 ? 5.377 -8.419 -7.752 1.00 98.00 89 ASP A O 1
ATOM 655 N N . HIS A 1 90 ? 3.502 -8.942 -8.892 1.00 97.19 90 HIS A N 1
ATOM 656 C CA . HIS A 1 90 ? 4.146 -9.240 -10.165 1.00 97.19 90 HIS A CA 1
ATOM 657 C C . HIS A 1 90 ? 3.235 -8.837 -11.326 1.00 97.19 90 HIS A C 1
ATOM 659 O O . HIS A 1 90 ? 2.084 -9.268 -11.419 1.00 97.19 90 HIS A O 1
ATOM 665 N N . GLN A 1 91 ? 3.765 -8.024 -12.237 1.00 96.69 91 GLN A N 1
ATOM 666 C CA . GLN A 1 91 ? 3.031 -7.479 -13.377 1.00 96.69 91 GLN A CA 1
ATOM 667 C C . GLN A 1 91 ? 3.901 -7.479 -14.637 1.00 96.69 91 GLN A C 1
ATOM 669 O O . GLN A 1 91 ? 5.125 -7.412 -14.568 1.00 96.69 91 GLN A O 1
ATOM 674 N N . THR A 1 92 ? 3.267 -7.506 -15.808 1.00 96.38 92 THR A N 1
ATOM 675 C CA . THR A 1 92 ? 3.926 -7.252 -17.097 1.00 96.38 92 THR A CA 1
ATOM 676 C C . THR A 1 92 ? 3.372 -5.961 -17.680 1.00 96.38 92 THR A C 1
ATOM 678 O O . THR A 1 92 ? 2.158 -5.832 -17.847 1.00 96.38 92 THR A O 1
ATOM 681 N N . SER A 1 93 ? 4.250 -5.009 -17.992 1.00 95.12 93 SER A N 1
ATOM 682 C CA . SER A 1 93 ? 3.848 -3.713 -18.531 1.00 95.12 93 SER A CA 1
ATOM 683 C C . SER A 1 93 ? 3.210 -3.865 -19.910 1.00 95.12 93 SER A C 1
ATOM 685 O O . SER A 1 93 ? 3.770 -4.474 -20.824 1.00 95.12 93 SER A O 1
ATOM 687 N N . THR A 1 94 ? 2.052 -3.232 -20.087 1.00 93.50 94 THR A N 1
ATOM 688 C CA . THR A 1 94 ? 1.393 -3.065 -21.390 1.00 93.50 94 THR A CA 1
ATOM 689 C C . THR A 1 94 ? 1.629 -1.667 -21.975 1.00 93.50 94 THR A C 1
ATOM 691 O O . THR A 1 94 ? 0.835 -1.208 -22.795 1.00 93.50 94 THR A O 1
ATOM 694 N N . GLY A 1 95 ? 2.664 -0.955 -21.505 1.00 84.88 95 GLY A N 1
ATOM 695 C CA . GLY A 1 95 ? 2.951 0.432 -21.892 1.00 84.88 95 GLY A CA 1
ATOM 696 C C . GLY A 1 95 ? 2.094 1.477 -21.174 1.00 84.88 95 GLY A C 1
ATOM 697 O O . GLY A 1 95 ? 2.017 2.618 -21.624 1.00 84.88 95 GLY A O 1
ATOM 698 N N . ILE A 1 96 ? 1.439 1.084 -20.081 1.00 90.31 96 ILE A N 1
ATOM 699 C CA . ILE A 1 96 ? 0.739 1.977 -19.152 1.00 90.31 96 ILE A CA 1
ATOM 700 C C . ILE A 1 96 ? 1.464 1.976 -17.806 1.00 90.31 96 ILE A C 1
ATOM 702 O O . ILE A 1 96 ? 2.238 1.062 -17.520 1.00 90.31 96 ILE A O 1
ATOM 706 N N . ASP A 1 97 ? 1.166 2.970 -16.972 1.00 94.50 97 ASP A N 1
ATOM 707 C CA . ASP A 1 97 ? 1.656 3.009 -15.598 1.00 94.50 97 ASP A CA 1
ATOM 708 C C . ASP A 1 97 ? 1.235 1.748 -14.832 1.00 94.50 97 ASP A C 1
ATOM 710 O O . ASP A 1 97 ? 0.073 1.334 -14.874 1.00 94.50 97 ASP A O 1
ATOM 714 N N . MET A 1 98 ? 2.174 1.165 -14.092 1.00 95.81 98 MET A N 1
ATOM 715 C CA . MET A 1 98 ? 1.888 0.046 -13.199 1.00 95.81 98 MET A CA 1
ATOM 716 C C . MET A 1 98 ? 1.608 0.562 -11.798 1.00 95.81 98 MET A C 1
ATOM 718 O O . MET A 1 98 ? 2.251 1.495 -11.321 1.00 95.81 98 MET A O 1
ATOM 722 N N . THR A 1 99 ? 0.644 -0.048 -11.118 1.00 96.50 99 THR A N 1
ATOM 723 C CA . THR A 1 99 ? 0.227 0.388 -9.784 1.00 96.50 99 THR A CA 1
ATOM 724 C C . THR A 1 99 ? 0.328 -0.742 -8.782 1.00 96.50 99 THR A C 1
ATOM 726 O O . THR A 1 99 ? -0.143 -1.840 -9.066 1.00 96.50 99 THR A O 1
ATOM 729 N N . TYR A 1 100 ? 0.840 -0.444 -7.592 1.00 95.94 100 TYR A N 1
ATOM 730 C CA . TYR A 1 100 ? 0.897 -1.359 -6.458 1.00 95.94 100 TYR A CA 1
ATOM 731 C C . TYR A 1 100 ? 0.157 -0.755 -5.261 1.00 95.94 100 TYR A C 1
ATOM 733 O O . TYR A 1 100 ? 0.404 0.393 -4.883 1.00 95.94 100 TYR A O 1
ATOM 741 N N . SER A 1 101 ? -0.782 -1.512 -4.686 1.00 93.81 101 SER A N 1
ATOM 742 C CA . SER A 1 101 ? -1.528 -1.099 -3.490 1.00 93.81 101 SER A CA 1
ATOM 743 C C . SER A 1 101 ? -0.817 -1.578 -2.233 1.00 93.81 101 SER A C 1
ATOM 745 O O . SER A 1 101 ? -0.451 -2.746 -2.144 1.00 93.81 101 SER A O 1
ATOM 747 N N . HIS A 1 102 ? -0.638 -0.692 -1.258 1.00 92.75 102 HIS A N 1
ATOM 748 C CA . HIS A 1 102 ? 0.233 -0.955 -0.118 1.00 92.75 102 HIS A CA 1
ATOM 749 C C . HIS A 1 102 ? -0.237 -0.282 1.175 1.00 92.75 102 HIS A C 1
ATOM 751 O O . HIS A 1 102 ? -0.998 0.687 1.145 1.00 92.75 102 HIS A O 1
ATOM 757 N N . ALA A 1 103 ? 0.226 -0.781 2.324 1.00 89.88 103 ALA A N 1
ATOM 758 C CA . ALA A 1 103 ? -0.176 -0.251 3.631 1.00 89.88 103 ALA A CA 1
ATOM 759 C C . ALA A 1 103 ? 0.662 0.964 4.055 1.00 89.88 103 ALA A C 1
ATOM 761 O O . ALA A 1 103 ? 0.182 1.779 4.844 1.00 89.88 103 ALA A O 1
ATOM 762 N N . GLY A 1 104 ? 1.861 1.117 3.480 1.00 90.62 104 GLY A N 1
ATOM 763 C CA . GLY A 1 104 ? 2.786 2.213 3.752 1.00 90.62 104 GLY A CA 1
ATOM 764 C C . GLY A 1 104 ? 3.710 1.902 4.931 1.00 90.62 104 GLY A C 1
ATOM 765 O O . GLY A 1 104 ? 3.329 1.257 5.904 1.00 90.62 104 GLY A O 1
ATOM 766 N N . GLY A 1 105 ? 4.937 2.411 4.858 1.00 90.06 105 GLY A N 1
ATOM 767 C CA . GLY A 1 105 ? 5.983 2.197 5.854 1.00 90.06 105 GLY A CA 1
ATOM 768 C C . GLY A 1 105 ? 6.799 0.919 5.651 1.00 90.06 105 GLY A C 1
ATOM 769 O O . GLY A 1 105 ? 7.910 0.852 6.175 1.00 90.06 105 GLY A O 1
ATOM 770 N N . GLU A 1 106 ? 6.318 -0.070 4.888 1.00 93.94 106 GLU A N 1
ATOM 771 C CA . GLU A 1 106 ? 7.153 -1.204 4.487 1.00 93.94 106 GLU A CA 1
ATOM 772 C C . GLU A 1 106 ? 8.255 -0.800 3.494 1.00 93.94 106 GLU A C 1
ATOM 774 O O . GLU A 1 106 ? 8.115 0.160 2.737 1.00 93.94 106 GLU A O 1
ATOM 779 N N . THR A 1 107 ? 9.351 -1.559 3.491 1.00 97.56 107 THR A N 1
ATOM 780 C CA . THR A 1 107 ? 10.466 -1.394 2.552 1.00 97.56 107 THR A CA 1
ATOM 781 C C . THR A 1 107 ? 10.434 -2.506 1.504 1.00 97.56 107 THR A C 1
ATOM 783 O O . THR A 1 107 ? 10.321 -3.690 1.856 1.00 97.56 107 THR A O 1
ATOM 786 N N . VAL A 1 108 ? 10.511 -2.124 0.228 1.00 98.12 108 VAL A N 1
ATOM 787 C CA . VAL A 1 108 ? 10.418 -3.030 -0.922 1.00 98.12 108 VAL A CA 1
ATOM 788 C C . VAL A 1 108 ? 11.557 -2.837 -1.918 1.00 98.12 108 VAL A C 1
ATOM 790 O O . VAL A 1 108 ? 12.088 -1.736 -2.067 1.00 98.12 108 VAL A O 1
ATOM 793 N N . ASP A 1 109 ? 11.886 -3.912 -2.630 1.00 97.31 109 ASP A N 1
ATOM 794 C CA . ASP A 1 109 ? 12.713 -3.864 -3.831 1.00 97.31 109 ASP A CA 1
ATOM 795 C C . ASP A 1 109 ? 11.797 -4.034 -5.046 1.00 97.31 109 ASP A C 1
ATOM 797 O O . ASP A 1 109 ? 10.886 -4.866 -5.036 1.00 97.31 109 ASP A O 1
ATOM 801 N N . ILE A 1 110 ? 12.042 -3.251 -6.091 1.00 96.50 110 ILE A N 1
ATOM 802 C CA . ILE A 1 110 ? 11.315 -3.293 -7.359 1.00 96.50 110 ILE A CA 1
ATOM 803 C C . ILE A 1 110 ? 12.305 -3.718 -8.433 1.00 96.50 110 ILE A C 1
ATOM 805 O O . ILE A 1 110 ? 13.274 -3.012 -8.721 1.00 96.50 110 ILE A O 1
ATOM 809 N N . MET A 1 111 ? 12.060 -4.891 -9.000 1.00 94.94 111 MET A N 1
ATOM 810 C CA . MET A 1 111 ? 12.908 -5.508 -10.010 1.00 94.94 111 MET A CA 1
ATOM 811 C C . MET A 1 111 ? 12.227 -5.411 -11.366 1.00 94.94 111 MET A C 1
ATOM 813 O O . MET A 1 111 ? 11.054 -5.770 -11.486 1.00 94.94 111 MET A O 1
ATOM 817 N N . PHE A 1 112 ? 12.972 -4.962 -12.370 1.00 94.12 112 PHE A N 1
ATOM 818 C CA . PHE A 1 112 ? 12.526 -4.924 -13.756 1.00 94.12 112 PHE A CA 1
ATOM 819 C C . PHE A 1 112 ? 13.275 -5.987 -14.552 1.00 94.12 112 PHE A C 1
ATOM 821 O O . PHE A 1 112 ? 14.494 -6.105 -14.441 1.00 94.12 112 PHE A O 1
ATOM 828 N N . LEU A 1 113 ? 12.545 -6.772 -15.338 1.00 92.06 113 LEU A N 1
ATOM 829 C CA . LEU A 1 113 ? 13.111 -7.847 -16.137 1.00 92.06 113 LEU A CA 1
ATOM 830 C C . LEU A 1 113 ? 12.546 -7.821 -17.553 1.00 92.06 113 LEU A C 1
ATOM 832 O O . LEU A 1 113 ? 11.338 -7.923 -17.759 1.00 92.06 113 LEU A O 1
ATOM 836 N N . ASP A 1 114 ? 13.453 -7.758 -18.513 1.00 89.44 114 ASP A N 1
ATOM 837 C CA . ASP A 1 114 ? 13.223 -8.003 -19.929 1.00 89.44 114 ASP A CA 1
ATOM 838 C C . ASP A 1 114 ? 14.531 -8.537 -20.528 1.00 89.44 114 ASP A C 1
ATOM 840 O O . ASP A 1 114 ? 15.587 -8.410 -19.908 1.00 89.44 114 ASP A O 1
ATOM 844 N N . VAL A 1 115 ? 14.466 -9.152 -21.705 1.00 80.81 115 VAL A N 1
ATOM 845 C CA . VAL A 1 115 ? 15.662 -9.624 -22.412 1.00 80.81 115 VAL A CA 1
ATOM 846 C C . VAL A 1 115 ? 16.446 -8.472 -23.040 1.00 80.81 115 VAL A C 1
ATOM 848 O O . VAL A 1 115 ? 17.659 -8.589 -23.162 1.00 80.81 115 VAL A O 1
ATOM 851 N N . ASP A 1 116 ? 15.773 -7.371 -23.386 1.00 84.38 116 ASP A N 1
ATOM 852 C CA . ASP A 1 116 ? 16.366 -6.229 -24.093 1.00 84.38 116 ASP A CA 1
ATOM 853 C C . ASP A 1 116 ? 17.002 -5.184 -23.141 1.00 84.38 116 ASP A C 1
ATOM 855 O O . ASP A 1 116 ? 17.639 -4.221 -23.582 1.00 84.38 116 ASP A O 1
ATOM 859 N N . TYR A 1 117 ? 16.838 -5.340 -21.821 1.00 84.12 117 TYR A N 1
ATOM 860 C CA . TYR A 1 117 ? 17.257 -4.355 -20.814 1.00 84.12 117 TYR A CA 1
ATOM 861 C C . TYR A 1 117 ? 18.251 -4.924 -19.799 1.00 84.12 117 TYR A C 1
ATOM 863 O O . TYR A 1 117 ? 18.156 -6.086 -19.408 1.00 84.12 117 TYR A O 1
ATOM 871 N N . ASP A 1 118 ? 19.176 -4.081 -19.320 1.00 83.25 118 ASP A N 1
ATOM 872 C CA . ASP A 1 118 ? 20.150 -4.490 -18.300 1.00 83.25 118 ASP A CA 1
ATOM 873 C C . ASP A 1 118 ? 19.419 -4.743 -16.965 1.00 83.25 118 ASP A C 1
ATOM 875 O O . ASP A 1 118 ? 18.873 -3.806 -16.365 1.00 83.25 118 ASP A O 1
ATOM 879 N N . PRO A 1 119 ? 19.424 -5.987 -16.447 1.00 77.88 119 PRO A N 1
ATOM 880 C CA . PRO A 1 119 ? 18.689 -6.340 -15.236 1.00 77.88 119 PRO A CA 1
ATOM 881 C C . PRO A 1 119 ? 19.256 -5.689 -13.965 1.00 77.88 119 PRO A C 1
ATOM 883 O O . PRO A 1 119 ? 18.631 -5.775 -12.908 1.00 77.88 119 PRO A O 1
ATOM 886 N N . ASN A 1 120 ? 20.439 -5.065 -14.021 1.00 76.12 120 ASN A N 1
ATOM 887 C CA . ASN A 1 120 ? 21.088 -4.444 -12.864 1.00 76.12 120 ASN A CA 1
ATOM 888 C C . ASN A 1 120 ? 20.960 -2.919 -12.829 1.00 76.12 120 ASN A C 1
ATOM 890 O O . ASN A 1 120 ? 21.201 -2.328 -11.774 1.00 76.12 120 ASN A O 1
ATOM 894 N N . SER A 1 121 ? 20.608 -2.274 -13.942 1.00 80.12 121 SER A N 1
ATOM 895 C CA . SER A 1 121 ? 20.602 -0.810 -14.041 1.00 80.12 121 SER A CA 1
ATOM 896 C C . SER A 1 121 ? 19.260 -0.178 -13.655 1.00 80.12 121 SER A C 1
ATOM 898 O O . SER A 1 121 ? 19.241 0.950 -13.163 1.00 80.12 121 SER A O 1
ATOM 900 N N . GLY A 1 122 ? 18.152 -0.904 -13.846 1.00 82.38 122 GLY A N 1
ATOM 901 C CA . GLY A 1 122 ? 16.795 -0.382 -13.651 1.00 82.38 122 GLY A CA 1
ATOM 902 C C . GLY A 1 122 ? 16.182 -0.608 -12.269 1.00 82.38 122 GLY A C 1
ATOM 903 O O . GLY A 1 122 ? 15.197 0.052 -11.933 1.00 82.38 122 GLY A O 1
ATOM 904 N N . ASN A 1 123 ? 16.731 -1.526 -11.470 1.00 91.25 123 ASN A N 1
ATOM 905 C CA . ASN A 1 123 ? 16.117 -1.944 -10.207 1.00 91.25 123 ASN A CA 1
ATOM 906 C C . ASN A 1 123 ? 16.167 -0.846 -9.140 1.00 91.25 123 ASN A C 1
ATOM 908 O O . ASN A 1 123 ? 17.136 -0.095 -9.020 1.00 91.25 123 ASN A O 1
ATOM 912 N N . ILE A 1 124 ? 15.127 -0.807 -8.313 1.00 93.69 124 ILE A N 1
ATOM 913 C CA . ILE A 1 124 ? 15.004 0.114 -7.184 1.00 93.69 124 ILE A CA 1
ATOM 914 C C . ILE A 1 124 ? 15.088 -0.720 -5.912 1.00 93.69 124 ILE A C 1
ATOM 916 O O . ILE A 1 124 ? 14.255 -1.594 -5.698 1.00 93.69 124 ILE A O 1
ATOM 920 N N . TYR A 1 125 ? 16.084 -0.452 -5.073 1.00 95.31 125 TYR A N 1
ATOM 921 C CA . TYR A 1 125 ? 16.306 -1.191 -3.830 1.00 95.31 125 TYR A CA 1
ATOM 922 C C . TYR A 1 125 ? 15.958 -0.346 -2.611 1.00 95.31 125 TYR A C 1
ATOM 924 O O . TYR A 1 125 ? 16.144 0.873 -2.620 1.00 95.31 125 TYR A O 1
ATOM 932 N N . ASP A 1 126 ? 15.491 -1.020 -1.564 1.00 96.25 126 ASP A N 1
ATOM 933 C CA . ASP A 1 126 ? 15.198 -0.442 -0.254 1.00 96.25 126 ASP A CA 1
ATOM 934 C C . ASP A 1 126 ? 14.253 0.778 -0.308 1.00 96.25 126 ASP A C 1
ATOM 936 O O . ASP A 1 126 ? 14.394 1.749 0.446 1.00 96.25 126 ASP A O 1
ATOM 940 N N . LEU A 1 127 ? 13.249 0.741 -1.192 1.00 97.06 127 LEU A N 1
ATOM 941 C CA . LEU A 1 127 ? 12.226 1.779 -1.267 1.00 97.06 127 LEU A CA 1
ATOM 942 C C . LEU A 1 127 ? 11.275 1.655 -0.075 1.00 97.06 127 LEU A C 1
ATOM 944 O O . LEU A 1 127 ? 10.444 0.751 -0.019 1.00 97.06 127 LEU A O 1
ATOM 948 N N . THR A 1 128 ? 11.338 2.605 0.854 1.00 97.12 128 THR A N 1
ATOM 949 C CA . THR A 1 128 ? 10.310 2.748 1.891 1.00 97.12 128 THR A CA 1
ATOM 950 C C . THR A 1 128 ? 9.044 3.344 1.289 1.00 97.12 128 THR A C 1
ATOM 952 O O . THR A 1 128 ? 9.039 4.487 0.827 1.00 97.12 128 THR A O 1
ATOM 955 N N . LEU A 1 129 ? 7.956 2.581 1.326 1.00 95.12 129 LEU A N 1
ATOM 956 C CA . LEU A 1 129 ? 6.678 2.996 0.778 1.00 95.12 129 LEU A CA 1
ATOM 957 C C . LEU A 1 129 ? 6.072 4.136 1.607 1.00 95.12 129 LEU A C 1
ATOM 959 O O . LEU A 1 129 ? 5.981 4.035 2.834 1.00 95.12 129 LEU A O 1
ATOM 963 N N . PRO A 1 130 ? 5.639 5.234 0.974 1.00 92.19 130 PRO A N 1
ATOM 964 C CA . PRO A 1 130 ? 5.150 6.396 1.701 1.00 92.19 130 PRO A CA 1
ATOM 965 C C . PRO A 1 130 ? 3.760 6.157 2.301 1.00 92.19 130 PRO A C 1
ATOM 967 O O . PRO A 1 130 ? 2.968 5.369 1.804 1.00 92.19 130 PRO A O 1
ATOM 970 N N . SER A 1 131 ? 3.397 6.907 3.339 1.00 88.88 131 SER A N 1
ATOM 971 C CA . SER A 1 131 ? 2.022 6.918 3.873 1.00 88.88 131 SER A CA 1
ATOM 972 C C . SER A 1 131 ? 1.095 7.855 3.079 1.00 88.88 131 SER A C 1
ATOM 974 O O . SER A 1 131 ? 0.280 8.583 3.644 1.00 88.88 131 SER A O 1
ATOM 976 N N . THR A 1 132 ? 1.269 7.896 1.759 1.00 88.38 132 THR A N 1
ATOM 977 C CA . THR A 1 132 ? 0.465 8.664 0.800 1.00 88.38 132 THR A CA 1
ATOM 978 C C . THR A 1 132 ? 0.544 7.991 -0.567 1.00 88.38 132 THR A C 1
ATOM 980 O O . THR A 1 132 ? 1.485 7.247 -0.834 1.00 88.38 132 THR A O 1
ATOM 983 N N . ASN A 1 133 ? -0.404 8.292 -1.456 1.00 91.75 133 ASN A N 1
ATOM 984 C CA . ASN A 1 133 ? -0.245 7.948 -2.866 1.00 91.75 133 ASN A CA 1
ATOM 985 C C . ASN A 1 133 ? 1.021 8.616 -3.407 1.00 91.75 133 ASN A C 1
ATOM 987 O O . ASN A 1 133 ? 1.293 9.781 -3.093 1.00 91.75 133 ASN A O 1
ATOM 991 N N . SER A 1 134 ? 1.788 7.878 -4.198 1.00 94.62 134 SER A N 1
ATOM 992 C CA . SER A 1 134 ? 3.065 8.343 -4.725 1.00 94.62 134 SER A CA 1
ATOM 993 C C . SER A 1 134 ? 3.327 7.800 -6.118 1.00 94.62 134 SER A C 1
ATOM 995 O O . SER A 1 134 ? 2.688 6.849 -6.562 1.00 94.62 134 SER A O 1
ATOM 997 N N . SER A 1 135 ? 4.268 8.428 -6.813 1.00 96.81 135 SER A N 1
ATOM 998 C CA . SER A 1 135 ? 4.716 7.977 -8.117 1.00 96.81 135 SER A CA 1
ATOM 999 C C . SER A 1 135 ? 6.233 8.008 -8.188 1.00 96.81 135 SER A C 1
ATOM 1001 O O . SER A 1 135 ? 6.871 8.908 -7.635 1.00 96.81 135 SER A O 1
ATOM 1003 N N . ILE A 1 136 ? 6.792 7.005 -8.854 1.00 96.56 136 ILE A N 1
ATOM 1004 C CA . ILE A 1 136 ? 8.214 6.883 -9.145 1.00 96.56 136 ILE A CA 1
ATOM 1005 C C . ILE A 1 136 ? 8.382 6.534 -10.618 1.00 96.56 136 ILE A C 1
ATOM 1007 O O . ILE A 1 136 ? 7.555 5.841 -11.205 1.00 96.56 136 ILE A O 1
ATOM 1011 N N . LYS A 1 137 ? 9.480 6.996 -11.203 1.00 94.25 137 LYS A N 1
ATOM 1012 C CA . LYS A 1 137 ? 9.833 6.690 -12.583 1.00 94.25 137 LYS A CA 1
ATOM 1013 C C . LYS A 1 137 ? 10.774 5.490 -12.626 1.00 94.25 137 LYS A C 1
ATOM 1015 O O . LYS A 1 137 ? 11.753 5.467 -11.879 1.00 94.25 137 LYS A O 1
ATOM 1020 N N . ALA A 1 138 ? 10.506 4.532 -13.509 1.00 91.81 138 ALA A N 1
ATOM 1021 C CA . ALA A 1 138 ? 11.470 3.485 -13.817 1.00 91.81 138 ALA A CA 1
ATOM 1022 C C . ALA A 1 138 ? 12.642 4.066 -14.627 1.00 91.81 138 ALA A C 1
ATOM 1024 O O . ALA A 1 138 ? 12.444 4.820 -15.579 1.00 91.81 138 ALA A O 1
ATOM 1025 N N . ASN A 1 139 ? 13.872 3.724 -14.241 1.00 87.44 139 ASN A N 1
ATOM 1026 C CA . ASN A 1 139 ? 15.095 4.164 -14.922 1.00 87.44 139 ASN A CA 1
ATOM 1027 C C . ASN A 1 139 ? 15.745 2.979 -15.643 1.00 87.44 139 ASN A C 1
ATOM 1029 O O . ASN A 1 139 ? 16.860 2.585 -15.322 1.00 87.44 139 ASN A O 1
ATOM 1033 N N . ILE A 1 140 ? 15.016 2.382 -16.583 1.00 87.94 140 ILE A N 1
ATOM 1034 C CA . ILE A 1 140 ? 15.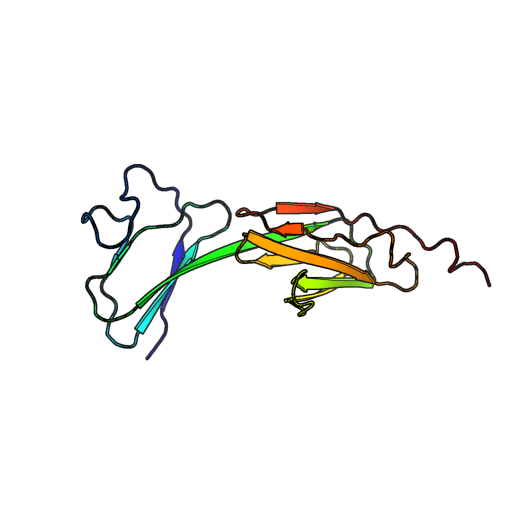462 1.197 -17.321 1.00 87.94 140 ILE A CA 1
ATOM 1035 C C . ILE A 1 140 ? 16.369 1.634 -18.478 1.00 87.94 140 ILE A C 1
ATOM 1037 O O . ILE A 1 140 ? 16.048 2.585 -19.194 1.00 87.94 140 ILE A O 1
ATOM 1041 N N . THR A 1 141 ? 17.498 0.949 -18.660 1.00 86.56 141 THR A N 1
ATOM 1042 C CA . THR A 1 141 ? 18.425 1.187 -19.775 1.00 86.56 141 THR A CA 1
ATOM 1043 C C . THR A 1 141 ? 18.544 -0.055 -20.644 1.00 86.56 141 THR A C 1
ATOM 1045 O O . THR A 1 141 ? 18.603 -1.167 -20.121 1.00 86.56 141 THR A O 1
ATOM 1048 N N . GLU A 1 142 ? 18.620 0.141 -21.959 1.00 83.56 142 GLU A N 1
ATOM 1049 C CA . GLU A 1 142 ? 18.932 -0.925 -22.923 1.00 83.56 142 GLU A CA 1
ATOM 1050 C C . GLU A 1 142 ? 20.245 -1.623 -22.552 1.00 83.56 142 GLU A C 1
ATOM 1052 O O . GLU A 1 142 ? 21.216 -0.966 -22.155 1.00 83.56 142 GLU A O 1
ATOM 1057 N N . ASP A 1 143 ? 20.266 -2.953 -22.657 1.00 81.69 143 ASP A N 1
ATOM 1058 C CA . ASP A 1 143 ? 21.499 -3.716 -22.483 1.00 81.69 143 ASP A CA 1
ATOM 1059 C C . ASP A 1 143 ? 22.333 -3.628 -23.762 1.00 81.69 143 ASP A C 1
ATOM 1061 O O . ASP A 1 143 ? 22.089 -4.309 -24.757 1.00 81.69 143 ASP A O 1
ATOM 1065 N N . VAL A 1 144 ? 23.379 -2.805 -23.717 1.00 74.31 144 VAL A N 1
ATOM 1066 C CA . VAL A 1 144 ? 24.314 -2.625 -24.837 1.00 74.31 144 VAL A CA 1
ATOM 1067 C C . VAL A 1 144 ? 25.055 -3.907 -25.236 1.00 74.31 144 VAL A C 1
ATOM 1069 O O . VAL A 1 144 ? 25.642 -3.950 -26.315 1.00 74.31 144 VAL A O 1
ATOM 1072 N N . ASN A 1 145 ? 25.075 -4.935 -24.380 1.00 71.38 145 ASN A N 1
ATOM 1073 C CA . ASN A 1 145 ? 25.720 -6.214 -24.671 1.00 71.38 145 ASN A CA 1
ATOM 1074 C C . ASN A 1 145 ? 24.759 -7.247 -25.268 1.00 71.38 145 ASN A C 1
ATOM 1076 O O . ASN A 1 145 ? 25.236 -8.254 -25.792 1.00 71.38 145 ASN A O 1
ATOM 1080 N N . TYR A 1 146 ? 23.444 -7.022 -25.201 1.00 65.12 146 TYR A N 1
ATOM 1081 C CA . TYR A 1 146 ? 22.462 -7.933 -25.791 1.00 65.12 146 TYR A CA 1
ATOM 1082 C C . TYR A 1 146 ? 22.551 -7.938 -27.326 1.00 65.12 146 TYR A C 1
ATOM 1084 O O . TYR A 1 146 ? 22.498 -8.994 -27.954 1.00 65.12 146 TYR A O 1
ATOM 1092 N N . ASP A 1 147 ? 22.842 -6.779 -27.921 1.00 60.31 147 ASP A N 1
ATOM 1093 C CA . ASP A 1 147 ? 23.064 -6.601 -29.362 1.00 60.31 147 ASP A CA 1
ATOM 1094 C C . ASP A 1 147 ? 24.479 -7.002 -29.844 1.00 60.31 147 ASP A C 1
ATOM 1096 O O . ASP A 1 147 ? 24.887 -6.631 -30.948 1.00 60.31 147 ASP A O 1
ATOM 1100 N N . ASN A 1 148 ? 25.255 -7.757 -29.054 1.00 53.75 148 ASN A N 1
ATOM 1101 C CA . ASN A 1 148 ? 26.584 -8.235 -29.452 1.00 53.75 148 ASN A CA 1
ATOM 1102 C C . ASN A 1 148 ? 26.549 -9.736 -29.842 1.00 53.75 148 ASN A C 1
ATOM 1104 O O . ASN A 1 148 ? 26.835 -10.580 -28.986 1.00 53.75 148 ASN A O 1
ATOM 1108 N N . PRO A 1 149 ? 26.174 -10.078 -31.098 1.00 57.28 149 PRO A N 1
ATOM 1109 C CA . PRO A 1 149 ? 26.069 -11.456 -31.595 1.00 57.28 149 PRO A CA 1
ATOM 1110 C C . PRO A 1 149 ? 27.400 -12.220 -31.655 1.00 57.28 149 PRO A C 1
ATOM 1112 O O . PRO A 1 149 ? 28.470 -11.590 -31.826 1.00 57.28 149 PRO A O 1
#